Protein AF-A0A016SRU6-F1 (afdb_monomer_lite)

Foldseek 3Di:
DVVVVVVVVVVVVVVVVVVLVVLLVVLVVLQVQLVVQLVVLVVVVVVCVQWQAPAPSVLSNVLSVLSNVLSVLSNCCSVVVDVVSVVVSVVSVVCNVPPVVVVCVVRVVVVVVCVVQVWGWDWPPVDPDPDDDPDGDGDTDGDPPCPVVNGD

Secondary structure (DSSP, 8-state):
-HHHHHHHHHHHHHHHHHHHHHHHHHHHHHHHHHHHHHHHHHHHHHHHTTS-----HHHHHHHHHHHHHHHHHHHHHHHHT-HHHHHHHHHHHHHIIIIIHHHHHHHHHHHHHHHHTT-EEEE--TT-SSS--TT--EEEE-STT--GGG--

Sequence (152 aa):
MQLNYLKGARLSETSTVKMLSVLKALAQCHVVLGLIMLILSTLADYVSSRINTIRMYGLEECCSFYFIVTGLVGLCGAASYRRGLVITFLVMSIHAIIIFVPAIIIVSSFDIHFYQHECWGECDWHLLATSLPRNSRCQIMCGDHVDDNMRV

InterPro domains:
  IPR007237 CD20-like, transmembrane domain [PF04103] (26-151)

Radius of gyration: 23.25 Å; chains: 1; bounding box: 46×24×76 Å

Structure (mmCIF, N/CA/C/O backbone):
data_AF-A0A016SRU6-F1
#
_entry.id   AF-A0A016SRU6-F1
#
loop_
_atom_site.group_PDB
_atom_site.id
_atom_site.type_symbol
_atom_site.label_atom_id
_atom_site.label_alt_id
_atom_site.label_comp_id
_atom_site.label_asym_id
_atom_site.label_entity_id
_atom_site.label_seq_id
_atom_site.pdbx_PDB_ins_code
_atom_site.Cartn_x
_atom_site.Cartn_y
_atom_site.Cartn_z
_atom_site.occupancy
_atom_site.B_iso_or_equiv
_atom_site.auth_seq_id
_atom_site.auth_comp_id
_atom_site.auth_asym_id
_atom_site.auth_atom_id
_atom_site.pdbx_PDB_model_num
ATOM 1 N N . MET A 1 1 ? -18.944 -4.037 47.347 1.00 56.25 1 MET A N 1
ATOM 2 C CA . MET A 1 1 ? -19.168 -4.552 45.972 1.00 56.25 1 MET A CA 1
ATOM 3 C C . MET A 1 1 ? -19.063 -3.464 44.893 1.00 56.25 1 MET A C 1
ATOM 5 O O . MET A 1 1 ? -18.389 -3.699 43.901 1.00 56.25 1 MET A O 1
ATOM 9 N N . GLN A 1 2 ? -19.621 -2.259 45.085 1.00 58.53 2 GLN A N 1
ATOM 10 C CA . GLN A 1 2 ? -19.596 -1.186 44.067 1.00 58.53 2 GLN A CA 1
ATOM 11 C C . GLN A 1 2 ? -18.210 -0.579 43.749 1.00 58.53 2 GLN A C 1
ATOM 13 O O . GLN A 1 2 ? -17.966 -0.175 42.615 1.00 58.53 2 GLN A O 1
ATOM 18 N N . LEU A 1 3 ? -17.268 -0.566 44.702 1.00 60.31 3 LEU A N 1
ATOM 19 C CA . LEU A 1 3 ? -15.927 0.006 44.491 1.00 60.31 3 LEU A CA 1
ATOM 20 C C . LEU A 1 3 ? -15.082 -0.790 43.473 1.00 60.31 3 LEU A C 1
ATOM 22 O O . LEU A 1 3 ? -14.369 -0.207 42.660 1.00 60.31 3 LEU A O 1
ATOM 26 N N . ASN A 1 4 ? -15.209 -2.123 43.471 1.00 63.44 4 ASN A N 1
ATOM 27 C CA . ASN A 1 4 ? -14.528 -2.993 42.505 1.00 63.44 4 ASN A CA 1
ATOM 28 C C . ASN A 1 4 ? -15.110 -2.842 41.093 1.00 63.44 4 ASN A C 1
ATOM 30 O O . ASN A 1 4 ? -14.370 -2.925 40.117 1.00 63.44 4 ASN A O 1
ATOM 34 N N . TYR A 1 5 ? -16.410 -2.551 40.990 1.00 60.25 5 TYR A N 1
ATOM 35 C CA . TYR A 1 5 ? -17.078 -2.281 39.718 1.00 60.25 5 TYR A CA 1
ATOM 36 C C . TYR A 1 5 ? -16.604 -0.956 39.102 1.00 60.25 5 TYR A C 1
ATOM 38 O O . TYR A 1 5 ? -16.243 -0.908 37.930 1.00 60.25 5 TYR A O 1
ATOM 46 N N . LEU A 1 6 ? -16.492 0.103 39.913 1.00 62.50 6 LEU A N 1
ATOM 47 C CA . LEU A 1 6 ? -15.951 1.401 39.485 1.00 62.50 6 LEU A CA 1
ATOM 48 C C . LEU A 1 6 ? -14.468 1.322 39.095 1.00 62.50 6 LEU A C 1
ATOM 50 O O . LEU A 1 6 ? -14.048 1.937 38.114 1.00 62.50 6 LEU A O 1
ATOM 54 N N . LYS A 1 7 ? -13.673 0.535 39.831 1.00 61.75 7 LYS A N 1
ATOM 55 C CA . LYS A 1 7 ? -12.264 0.282 39.503 1.00 61.75 7 LYS A CA 1
ATOM 56 C C . LYS A 1 7 ? -12.126 -0.490 38.185 1.00 61.75 7 LYS A C 1
ATOM 58 O O . LYS A 1 7 ? -11.307 -0.108 37.353 1.00 61.75 7 LYS A O 1
ATOM 63 N N . GLY A 1 8 ? -12.957 -1.514 37.968 1.00 61.56 8 GLY A N 1
ATOM 64 C CA . GLY A 1 8 ? -13.019 -2.273 36.714 1.00 61.56 8 GLY A CA 1
ATOM 65 C C . GLY A 1 8 ? -13.454 -1.424 35.516 1.00 61.56 8 GLY A C 1
ATOM 66 O O . GLY A 1 8 ? -12.821 -1.482 34.465 1.00 61.56 8 GLY A O 1
ATOM 67 N N . ALA A 1 9 ? -14.462 -0.565 35.693 1.00 61.91 9 ALA A N 1
ATOM 68 C CA . ALA A 1 9 ? -14.927 0.355 34.656 1.00 61.91 9 ALA A CA 1
ATOM 69 C C . ALA A 1 9 ? -13.836 1.357 34.240 1.00 61.91 9 ALA A C 1
ATOM 71 O O . ALA A 1 9 ? -13.552 1.482 33.051 1.00 61.91 9 ALA A O 1
ATOM 72 N N . ARG A 1 10 ? -13.135 1.984 35.200 1.00 60.34 10 ARG A N 1
ATOM 73 C CA . ARG A 1 10 ? -12.019 2.904 34.895 1.00 60.34 10 ARG A CA 1
ATOM 74 C C . ARG A 1 10 ? -10.835 2.214 34.210 1.00 60.34 10 ARG A C 1
ATOM 76 O O . ARG A 1 10 ? -10.214 2.801 33.325 1.00 60.34 10 ARG A O 1
ATOM 83 N N . LEU A 1 11 ? -10.507 0.979 34.596 1.00 62.69 11 LEU A N 1
ATOM 84 C CA . LEU A 1 11 ? -9.451 0.181 33.950 1.00 62.69 11 LEU A CA 1
ATOM 85 C C . LEU A 1 11 ? -9.815 -0.192 32.505 1.00 62.69 11 LEU A C 1
ATOM 87 O O . LEU A 1 11 ? -8.963 -0.112 31.615 1.00 62.69 11 LEU A O 1
ATOM 91 N N . SER A 1 12 ? -11.080 -0.540 32.263 1.00 66.88 12 SER A N 1
ATOM 92 C CA . SER A 1 12 ? -11.619 -0.805 30.925 1.00 66.88 12 SER A CA 1
ATOM 93 C C . SER A 1 12 ? -11.600 0.452 30.052 1.00 66.88 12 SER A C 1
ATOM 95 O O . SER A 1 12 ? -11.180 0.407 28.897 1.00 66.88 12 SER A O 1
ATOM 97 N N . GLU A 1 13 ? -11.999 1.593 30.608 1.00 67.06 13 GLU A N 1
ATOM 98 C CA . GLU A 1 13 ? -12.027 2.882 29.913 1.00 67.06 13 GLU A CA 1
ATOM 99 C C . GLU A 1 13 ? -10.612 3.342 29.528 1.00 67.06 13 GLU A C 1
ATOM 101 O O . GLU A 1 13 ? -10.348 3.649 28.366 1.00 67.06 13 GLU A O 1
ATOM 106 N N . THR A 1 14 ? -9.659 3.251 30.461 1.00 71.69 14 THR A N 1
ATOM 107 C CA . THR A 1 14 ? -8.246 3.589 30.212 1.00 71.69 14 THR A CA 1
ATOM 108 C C . THR A 1 14 ? -7.629 2.697 29.129 1.00 71.69 14 THR A C 1
ATOM 110 O O . THR A 1 14 ? -6.887 3.174 28.269 1.00 71.69 14 THR A O 1
ATOM 113 N N . SER A 1 15 ? -7.949 1.400 29.138 1.00 74.44 15 SER A N 1
ATOM 114 C CA . SER A 1 15 ? -7.487 0.448 28.118 1.00 74.44 15 SER A CA 1
ATOM 115 C C . SER A 1 15 ? -8.090 0.741 26.742 1.00 74.44 15 SER A C 1
ATOM 117 O O . SER A 1 15 ? -7.389 0.681 25.735 1.00 74.44 15 SER A O 1
ATOM 119 N N . THR A 1 16 ? -9.363 1.137 26.697 1.00 75.38 16 THR A N 1
ATOM 120 C CA . THR A 1 16 ? -10.067 1.473 25.449 1.00 75.38 16 THR A CA 1
ATOM 121 C C . THR A 1 16 ? -9.487 2.729 24.799 1.00 75.38 16 THR A C 1
ATOM 123 O O . THR A 1 16 ? -9.242 2.743 23.594 1.00 75.38 16 THR A O 1
ATOM 126 N N . VAL A 1 17 ? -9.190 3.763 25.593 1.00 77.06 17 VAL A N 1
ATOM 127 C CA . VAL A 1 17 ? -8.564 5.005 25.105 1.00 77.06 17 VAL A CA 1
ATOM 128 C C . VAL A 1 17 ? -7.161 4.740 24.554 1.00 77.06 17 VAL A C 1
ATOM 130 O O . VAL A 1 17 ? -6.820 5.217 23.470 1.00 77.06 17 VAL A O 1
ATOM 133 N N . LYS A 1 18 ? -6.355 3.93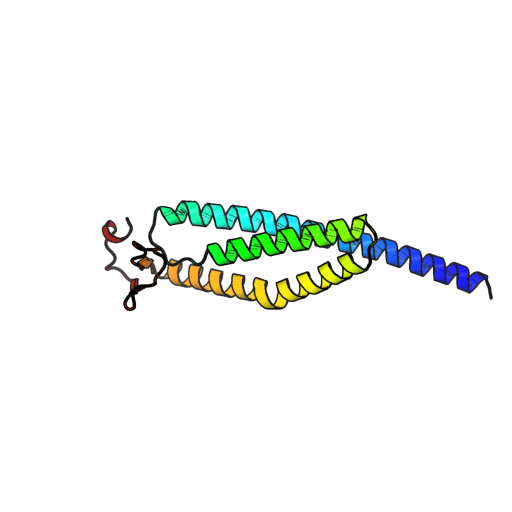0 25.254 1.00 81.38 18 LYS A N 1
ATOM 134 C CA . LYS A 1 18 ? -5.024 3.527 24.770 1.00 81.38 18 LYS A CA 1
ATOM 135 C C . LYS A 1 18 ? -5.110 2.746 23.460 1.00 81.38 18 LYS A C 1
ATOM 137 O O . LYS A 1 18 ? -4.379 3.056 22.525 1.00 81.38 18 LYS A O 1
ATOM 142 N N . MET A 1 19 ? -6.024 1.782 23.370 1.00 80.75 19 MET A N 1
ATOM 143 C CA . MET A 1 19 ? -6.216 0.972 22.165 1.00 80.75 19 MET A CA 1
ATOM 144 C C . MET A 1 19 ? -6.645 1.820 20.962 1.00 80.75 19 MET A C 1
ATOM 146 O O . MET A 1 19 ? -6.135 1.626 19.863 1.00 80.75 19 MET A O 1
ATOM 150 N N . LEU A 1 20 ? -7.521 2.807 21.167 1.00 82.56 20 LEU A N 1
ATOM 151 C CA . LEU A 1 20 ? -7.942 3.729 20.111 1.00 82.56 20 LEU A CA 1
ATOM 1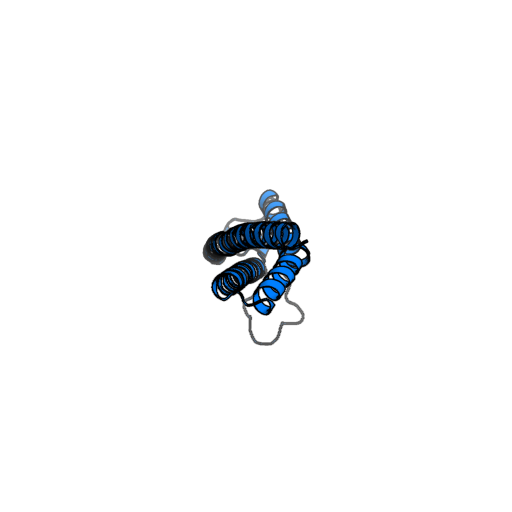52 C C . LEU A 1 20 ? -6.790 4.613 19.612 1.00 82.56 20 LEU A C 1
ATOM 154 O O . LEU A 1 20 ? -6.668 4.843 18.411 1.00 82.56 20 LEU A O 1
ATOM 158 N N . SER A 1 21 ? -5.935 5.082 20.525 1.00 86.44 21 SER A N 1
ATOM 159 C CA . SER A 1 21 ? -4.733 5.849 20.177 1.00 86.44 21 SER A CA 1
ATOM 160 C C . SER A 1 21 ? -3.781 5.030 19.300 1.00 86.44 21 SER A C 1
ATOM 162 O O . SER A 1 21 ? -3.342 5.499 18.250 1.00 86.44 21 SER A O 1
ATOM 164 N N . VAL A 1 22 ? -3.542 3.767 19.672 1.00 88.31 22 VAL A N 1
ATOM 165 C CA . VAL A 1 22 ? -2.726 2.834 18.879 1.00 88.31 22 VAL A CA 1
ATOM 166 C C . VAL A 1 22 ? -3.353 2.584 17.506 1.00 88.31 22 VAL A C 1
ATOM 168 O O . VAL A 1 22 ? -2.654 2.649 16.499 1.00 88.31 22 VAL A O 1
ATOM 171 N N . LEU A 1 23 ? -4.668 2.358 17.440 1.00 88.12 23 LEU A N 1
ATOM 172 C CA . LEU A 1 23 ? -5.373 2.134 16.175 1.00 88.12 23 LEU A CA 1
ATOM 173 C C . LEU A 1 23 ? -5.250 3.339 15.236 1.00 88.12 23 LEU A C 1
ATOM 175 O O . LEU A 1 23 ? -4.986 3.176 14.047 1.00 88.12 23 LEU A O 1
ATOM 179 N N . LYS A 1 24 ? -5.388 4.554 15.779 1.00 90.94 24 LYS A N 1
ATOM 180 C CA . LYS A 1 24 ? -5.210 5.795 15.023 1.00 90.94 24 LYS A CA 1
ATOM 181 C C . LYS A 1 24 ? -3.783 5.921 14.489 1.00 90.94 24 LYS A C 1
ATOM 183 O O . LYS A 1 24 ? -3.622 6.235 13.315 1.00 90.94 24 LYS A O 1
ATOM 188 N N . ALA A 1 25 ? -2.772 5.643 15.312 1.00 93.25 25 ALA A N 1
ATOM 189 C CA . ALA A 1 25 ? -1.375 5.679 14.884 1.00 93.25 25 ALA A CA 1
ATOM 190 C C . ALA A 1 25 ? -1.097 4.660 13.765 1.00 93.25 25 ALA A C 1
ATOM 192 O O . ALA A 1 25 ? -0.525 5.011 12.737 1.00 93.25 25 ALA A O 1
ATOM 193 N N . LEU A 1 26 ? -1.579 3.422 13.907 1.00 92.50 26 LEU A N 1
ATOM 194 C CA . LEU A 1 26 ? -1.444 2.385 12.877 1.00 92.50 26 LEU A CA 1
ATOM 195 C C . LEU A 1 26 ? -2.140 2.770 11.567 1.00 92.50 26 LEU A C 1
ATOM 197 O O . LEU A 1 26 ? -1.592 2.542 10.488 1.00 92.50 26 LEU A O 1
ATOM 201 N N . ALA A 1 27 ? -3.328 3.367 11.652 1.00 94.81 27 ALA A N 1
ATOM 202 C CA . ALA A 1 27 ? -4.062 3.853 10.491 1.00 94.81 27 ALA A CA 1
ATOM 203 C C . ALA A 1 27 ? -3.317 5.000 9.786 1.00 94.81 27 ALA A C 1
ATOM 205 O O . ALA A 1 27 ? -3.210 4.996 8.562 1.00 94.81 27 ALA A O 1
ATOM 206 N N . GLN A 1 28 ? -2.727 5.935 10.542 1.00 95.38 28 GLN A N 1
ATOM 207 C CA . GLN A 1 28 ? -1.865 6.986 9.985 1.00 95.38 28 GLN A CA 1
ATOM 208 C C . GLN A 1 28 ? -0.647 6.401 9.271 1.00 95.38 28 GLN A C 1
ATOM 210 O O . GLN A 1 28 ? -0.346 6.822 8.156 1.00 95.38 28 GLN A O 1
ATOM 215 N N . CYS A 1 29 ? 0.011 5.401 9.862 1.00 95.44 29 CYS A N 1
ATOM 216 C CA . CYS A 1 29 ? 1.129 4.715 9.217 1.00 95.44 29 CYS A CA 1
ATOM 217 C C . CYS A 1 29 ? 0.718 4.086 7.881 1.00 95.44 29 CYS A C 1
ATOM 219 O O . CYS A 1 29 ? 1.454 4.227 6.912 1.00 95.44 29 CYS A O 1
ATOM 221 N N . HIS A 1 30 ? -0.459 3.453 7.794 1.00 95.31 30 HIS A N 1
ATOM 222 C CA . HIS A 1 30 ? -0.953 2.889 6.530 1.00 95.31 30 HIS A CA 1
ATOM 223 C C . HIS A 1 30 ? -1.142 3.961 5.451 1.00 95.31 30 HIS A C 1
ATOM 225 O O . HIS A 1 30 ? -0.730 3.744 4.315 1.00 95.31 30 HIS A O 1
ATOM 231 N N . VAL A 1 31 ? -1.707 5.125 5.798 1.00 96.94 31 VAL A N 1
ATOM 232 C CA . VAL A 1 31 ? -1.857 6.236 4.842 1.00 96.94 31 VAL A CA 1
ATOM 233 C C . VAL A 1 31 ? -0.494 6.741 4.375 1.00 96.94 31 VAL A C 1
ATOM 235 O O . VAL A 1 31 ? -0.276 6.876 3.177 1.00 96.94 31 VAL A O 1
ATOM 238 N N . VAL A 1 32 ? 0.430 7.002 5.304 1.00 97.06 32 VAL A N 1
ATOM 239 C CA . VAL A 1 32 ? 1.760 7.536 4.973 1.00 97.06 32 VAL A CA 1
ATOM 240 C C . VAL A 1 32 ? 2.550 6.549 4.114 1.00 97.06 32 VAL A C 1
ATOM 242 O O . VAL A 1 32 ? 3.087 6.943 3.083 1.00 97.06 32 VAL A O 1
ATOM 245 N N . LEU A 1 33 ? 2.579 5.268 4.491 1.00 94.50 33 LEU A N 1
ATOM 246 C CA . LEU A 1 33 ? 3.236 4.221 3.706 1.00 94.50 33 LEU A CA 1
ATOM 247 C C . LEU A 1 33 ? 2.599 4.081 2.323 1.00 94.50 33 LEU A C 1
ATOM 249 O O . LEU A 1 33 ? 3.315 4.033 1.330 1.00 94.50 33 LEU A O 1
ATOM 253 N N . GLY A 1 34 ? 1.266 4.070 2.248 1.00 94.88 34 GLY A N 1
ATOM 254 C CA . GLY A 1 34 ? 0.539 4.016 0.984 1.00 94.88 34 GLY A CA 1
ATOM 255 C C . GLY A 1 34 ? 0.873 5.186 0.057 1.00 94.88 34 GLY A C 1
ATOM 256 O O . GLY A 1 34 ? 1.130 4.971 -1.121 1.00 94.88 34 GLY A O 1
ATOM 257 N N . LEU A 1 35 ? 0.955 6.412 0.582 1.00 96.12 35 LEU A N 1
ATOM 258 C CA . LEU A 1 35 ? 1.338 7.595 -0.199 1.00 96.12 35 LEU A CA 1
ATOM 259 C C . LEU A 1 35 ? 2.781 7.521 -0.703 1.00 96.12 35 LEU A C 1
ATOM 261 O O . LEU A 1 35 ? 3.030 7.830 -1.865 1.00 96.12 35 LEU A O 1
ATOM 265 N N . ILE A 1 36 ? 3.722 7.100 0.147 1.00 95.25 36 ILE A N 1
ATOM 266 C CA . ILE A 1 36 ? 5.124 6.921 -0.254 1.00 95.25 36 ILE A CA 1
ATOM 267 C C . ILE A 1 36 ? 5.215 5.884 -1.376 1.00 95.25 36 ILE A C 1
ATOM 269 O O . ILE A 1 36 ? 5.840 6.154 -2.397 1.00 95.25 36 ILE A O 1
ATOM 273 N N . MET A 1 37 ? 4.557 4.731 -1.218 1.00 91.56 37 MET A N 1
ATOM 274 C CA . MET A 1 37 ? 4.547 3.679 -2.238 1.00 91.56 37 MET A CA 1
ATOM 275 C C . MET A 1 37 ? 3.931 4.166 -3.552 1.00 91.56 37 MET A C 1
ATOM 277 O O . MET A 1 37 ? 4.497 3.905 -4.605 1.00 91.56 37 MET A O 1
ATOM 281 N N . LEU A 1 38 ? 2.829 4.918 -3.503 1.00 92.31 38 LEU A N 1
ATOM 282 C CA . LEU A 1 38 ? 2.178 5.445 -4.703 1.00 92.31 38 LEU A CA 1
ATOM 283 C C . LEU A 1 38 ? 3.084 6.428 -5.454 1.00 92.31 38 LEU A C 1
ATOM 285 O O . LEU A 1 38 ? 3.220 6.339 -6.670 1.00 92.31 38 LEU A O 1
ATOM 289 N N . ILE A 1 39 ? 3.733 7.351 -4.738 1.00 92.62 39 ILE A N 1
ATOM 290 C CA . ILE A 1 39 ? 4.668 8.313 -5.340 1.00 92.62 39 ILE A CA 1
ATOM 291 C C . ILE A 1 39 ? 5.860 7.586 -5.967 1.00 92.62 39 ILE A C 1
ATOM 293 O O . ILE A 1 39 ? 6.263 7.919 -7.077 1.00 92.62 39 ILE A O 1
ATOM 297 N N . LEU A 1 40 ? 6.428 6.596 -5.276 1.00 89.50 40 LEU A N 1
ATOM 298 C CA . LEU A 1 40 ? 7.564 5.841 -5.801 1.00 89.50 40 LEU A CA 1
ATOM 299 C C . LEU A 1 40 ? 7.173 5.003 -7.021 1.00 89.50 40 LEU A C 1
ATOM 301 O O . LEU A 1 40 ? 7.909 5.001 -8.001 1.00 89.50 40 LEU A O 1
ATOM 305 N N . SER A 1 41 ? 6.015 4.344 -6.978 1.00 86.06 41 SER A N 1
ATOM 306 C CA . SER A 1 41 ? 5.519 3.502 -8.069 1.00 86.06 41 SER A CA 1
ATOM 307 C C . SER A 1 41 ? 5.181 4.328 -9.314 1.00 86.06 41 SER A C 1
ATOM 309 O O . SER A 1 41 ? 5.683 4.028 -10.391 1.00 86.06 41 SER A O 1
ATOM 311 N N . THR A 1 42 ? 4.466 5.447 -9.158 1.00 85.38 42 THR A N 1
ATOM 312 C CA . THR A 1 42 ? 4.162 6.371 -10.271 1.00 85.38 42 THR A CA 1
ATOM 313 C C . THR A 1 42 ? 5.419 7.016 -10.856 1.00 85.38 42 THR A C 1
ATOM 315 O O . THR A 1 42 ? 5.528 7.193 -12.069 1.00 85.38 42 THR A O 1
ATOM 318 N N . LEU A 1 43 ? 6.404 7.362 -10.017 1.00 85.12 43 LEU A N 1
ATOM 319 C CA . LEU A 1 43 ? 7.689 7.869 -10.496 1.00 85.12 43 LEU A CA 1
ATOM 320 C C . LEU A 1 43 ? 8.461 6.791 -11.264 1.00 85.12 43 LEU A C 1
ATOM 322 O O . LEU A 1 43 ? 9.086 7.097 -12.278 1.00 85.12 43 LEU A O 1
ATOM 326 N N . ALA A 1 44 ? 8.415 5.545 -10.797 1.00 78.62 44 ALA A N 1
ATOM 327 C CA . ALA A 1 44 ? 9.042 4.419 -11.471 1.00 78.62 44 ALA A CA 1
ATOM 328 C C . ALA A 1 44 ? 8.365 4.119 -12.817 1.00 78.62 44 ALA A C 1
ATOM 330 O O . ALA A 1 44 ? 9.074 3.933 -13.803 1.00 78.62 44 ALA A O 1
ATOM 331 N N . ASP A 1 45 ? 7.033 4.182 -12.887 1.00 77.06 45 ASP A N 1
ATOM 332 C CA . ASP A 1 45 ? 6.273 4.047 -14.134 1.00 77.06 45 ASP A CA 1
ATOM 333 C C . ASP A 1 45 ? 6.617 5.170 -15.124 1.00 77.06 45 ASP A C 1
ATOM 335 O O . ASP A 1 45 ? 6.956 4.912 -16.276 1.00 77.06 45 ASP A O 1
ATOM 339 N N . TYR A 1 46 ? 6.685 6.422 -14.658 1.00 78.06 46 TYR A N 1
ATOM 340 C CA . TYR A 1 46 ? 7.089 7.563 -15.488 1.00 78.06 46 TYR A CA 1
ATOM 341 C C . TYR A 1 46 ? 8.531 7.464 -16.017 1.00 78.06 46 TYR A C 1
ATOM 343 O O . TYR A 1 46 ? 8.825 7.881 -17.139 1.00 78.06 46 TYR A O 1
ATOM 351 N N . VAL A 1 47 ? 9.466 6.948 -15.215 1.00 74.69 47 VAL A N 1
ATOM 352 C CA . VAL A 1 47 ? 10.848 6.722 -15.669 1.00 74.69 47 VAL A CA 1
ATOM 353 C C . VAL A 1 47 ? 10.902 5.540 -16.637 1.00 74.69 47 VAL A C 1
ATOM 355 O O . VAL A 1 47 ? 11.601 5.610 -17.647 1.00 74.69 47 VAL A O 1
ATOM 358 N N . SER A 1 48 ? 10.143 4.480 -16.366 1.00 65.19 48 SER A N 1
ATOM 359 C CA . SER A 1 48 ? 10.104 3.283 -17.201 1.00 65.19 48 SER A CA 1
ATOM 360 C C . SER A 1 48 ? 9.335 3.469 -18.499 1.00 65.19 48 SER A C 1
ATOM 362 O O . SER A 1 48 ? 9.639 2.780 -19.459 1.00 65.19 48 SER A O 1
ATOM 364 N N . SER A 1 49 ? 8.406 4.415 -18.614 1.00 61.81 49 SER A N 1
ATOM 365 C CA . SER A 1 49 ? 7.768 4.713 -19.903 1.00 61.81 49 SER A CA 1
ATOM 366 C C . SER A 1 49 ? 8.767 5.230 -20.951 1.00 61.81 49 SER A C 1
ATOM 368 O O . SER A 1 49 ? 8.400 5.431 -22.104 1.00 61.81 49 SER A O 1
ATOM 370 N N . ARG A 1 50 ? 10.019 5.497 -20.552 1.00 56.91 50 ARG A N 1
ATOM 371 C CA . ARG A 1 50 ? 11.132 5.818 -21.452 1.00 56.91 50 ARG A CA 1
ATOM 372 C C . ARG A 1 50 ? 12.026 4.626 -21.804 1.00 56.91 50 ARG A C 1
ATOM 374 O O . ARG A 1 50 ? 12.914 4.812 -22.623 1.00 56.91 50 ARG A O 1
ATOM 381 N N . ILE A 1 51 ? 11.860 3.470 -21.155 1.00 56.66 51 ILE A N 1
ATOM 382 C CA . ILE A 1 51 ? 12.711 2.282 -21.318 1.00 56.66 51 ILE A CA 1
ATOM 383 C C . ILE A 1 51 ? 11.824 1.030 -21.250 1.00 56.66 51 ILE A C 1
ATOM 385 O O . ILE A 1 51 ? 11.250 0.732 -20.200 1.00 56.66 51 ILE A O 1
ATOM 389 N N . ASN A 1 52 ? 11.735 0.267 -22.341 1.00 49.53 52 ASN A N 1
ATOM 390 C CA . ASN A 1 52 ? 10.907 -0.943 -22.422 1.00 49.53 52 ASN A CA 1
ATOM 391 C C . ASN A 1 52 ? 11.410 -2.036 -21.458 1.00 49.53 52 ASN A C 1
ATOM 393 O O . ASN A 1 52 ? 12.272 -2.848 -21.789 1.00 49.53 52 ASN A O 1
ATOM 397 N N . THR A 1 53 ? 10.879 -2.054 -20.234 1.00 53.19 53 THR A N 1
ATOM 398 C CA . THR A 1 53 ? 11.154 -3.090 -19.232 1.00 53.19 53 THR A CA 1
ATOM 399 C C . THR A 1 53 ? 9.852 -3.744 -18.777 1.00 53.19 53 THR A C 1
ATOM 401 O O . THR A 1 53 ? 8.843 -3.071 -18.565 1.00 53.19 53 THR A O 1
ATOM 404 N N . ILE A 1 54 ? 9.849 -5.076 -18.626 1.00 52.69 54 ILE A N 1
ATOM 405 C CA . ILE A 1 54 ? 8.727 -5.802 -18.013 1.00 52.69 54 ILE A CA 1
ATOM 406 C C . ILE A 1 54 ? 8.734 -5.468 -16.527 1.00 52.69 54 ILE A C 1
ATOM 408 O O . ILE A 1 54 ? 9.472 -6.067 -15.747 1.00 52.69 54 ILE A O 1
ATOM 412 N N . ARG A 1 55 ? 7.909 -4.502 -16.132 1.00 61.94 55 ARG A N 1
ATOM 413 C CA . ARG A 1 55 ? 7.737 -4.126 -14.733 1.00 61.94 55 ARG A CA 1
ATOM 414 C C . ARG A 1 55 ? 6.258 -4.023 -14.398 1.00 61.94 55 ARG A C 1
ATOM 416 O O . ARG A 1 55 ? 5.482 -3.361 -15.077 1.00 61.94 55 ARG A O 1
ATOM 423 N N . MET A 1 56 ? 5.852 -4.732 -13.349 1.00 67.19 56 MET A N 1
ATOM 424 C CA . MET A 1 56 ? 4.455 -4.825 -12.908 1.00 67.19 56 MET A CA 1
ATOM 425 C C . MET A 1 56 ? 4.076 -3.645 -11.995 1.00 67.19 56 MET A C 1
ATOM 427 O O . MET A 1 56 ? 3.495 -3.849 -10.929 1.00 67.19 56 MET A O 1
ATOM 431 N N . TYR A 1 57 ? 4.396 -2.410 -12.394 1.00 70.12 57 TYR A N 1
ATOM 432 C CA . TYR A 1 57 ? 4.135 -1.215 -11.577 1.00 70.12 57 TYR A CA 1
ATOM 433 C C . TYR A 1 57 ? 2.660 -1.025 -11.260 1.00 70.12 57 TYR A C 1
ATOM 435 O O . TYR A 1 57 ? 2.317 -0.703 -10.129 1.00 70.12 57 TYR A O 1
ATOM 443 N N . GLY A 1 58 ? 1.771 -1.344 -12.206 1.00 72.50 58 GLY A N 1
ATOM 444 C CA . GLY A 1 58 ? 0.330 -1.265 -11.971 1.00 72.50 58 GLY A CA 1
ATOM 445 C C . GLY A 1 58 ? -0.140 -2.106 -10.775 1.00 72.50 58 GLY A C 1
ATOM 446 O O . GLY A 1 58 ? -1.098 -1.729 -10.100 1.00 72.50 58 GLY A O 1
ATOM 447 N N . LEU A 1 59 ? 0.543 -3.214 -10.448 1.00 81.94 59 LEU A N 1
ATOM 448 C CA . LEU A 1 59 ? 0.235 -3.970 -9.233 1.00 81.94 59 LEU A CA 1
ATOM 449 C C . LEU A 1 59 ? 0.667 -3.203 -7.978 1.00 81.94 59 LEU A C 1
ATOM 451 O O . LEU A 1 59 ? -0.104 -3.136 -7.025 1.00 81.94 59 LEU A O 1
ATOM 455 N N . GLU A 1 60 ? 1.859 -2.605 -7.974 1.00 84.94 60 GLU A N 1
ATOM 456 C CA . GLU A 1 60 ? 2.349 -1.785 -6.858 1.00 84.94 60 GLU A CA 1
ATOM 457 C C . GLU A 1 60 ? 1.487 -0.532 -6.641 1.00 84.94 60 GLU A C 1
ATOM 459 O O . GLU A 1 60 ? 1.153 -0.209 -5.497 1.00 84.94 60 GLU A O 1
ATOM 464 N N . GLU A 1 61 ? 1.020 0.112 -7.712 1.00 87.06 61 GLU A N 1
ATOM 465 C CA . GLU A 1 61 ? 0.045 1.203 -7.641 1.00 87.06 61 GLU A CA 1
ATOM 466 C C . GLU A 1 61 ? -1.266 0.737 -6.991 1.00 87.06 61 GLU A C 1
ATOM 468 O O . GLU A 1 61 ? -1.737 1.359 -6.034 1.00 87.06 61 GLU A O 1
ATOM 473 N N . CYS A 1 62 ? -1.819 -0.406 -7.416 1.00 88.69 62 CYS A N 1
ATOM 474 C CA . CYS A 1 62 ? -3.018 -0.983 -6.797 1.00 88.69 62 CYS A CA 1
ATOM 475 C C . CYS A 1 62 ? -2.807 -1.293 -5.306 1.00 88.69 62 CYS A C 1
ATOM 477 O O . CYS A 1 62 ? -3.668 -0.983 -4.475 1.00 88.69 62 CYS A O 1
ATOM 479 N N . CYS A 1 63 ? -1.658 -1.878 -4.950 1.00 91.06 63 CYS A N 1
ATOM 480 C CA . CYS A 1 63 ? -1.284 -2.152 -3.563 1.00 91.06 63 CYS A CA 1
ATOM 481 C C . CYS A 1 63 ? -1.231 -0.855 -2.747 1.00 91.06 63 CYS A C 1
ATOM 483 O O . CYS A 1 63 ? -1.809 -0.770 -1.664 1.00 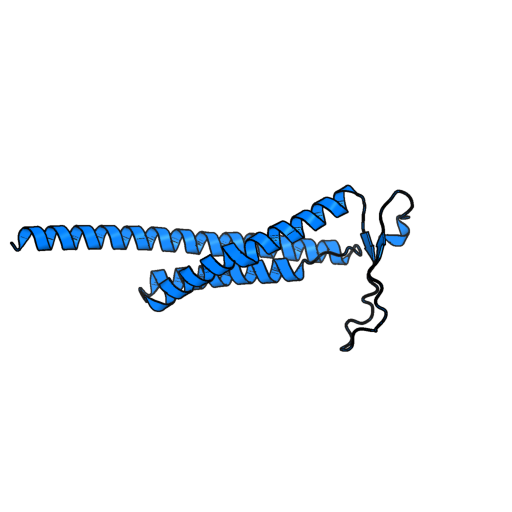91.06 63 CYS A O 1
ATOM 485 N N . SER A 1 64 ? -0.570 0.176 -3.270 1.00 93.06 64 SER A N 1
ATOM 486 C CA . SER A 1 64 ? -0.408 1.456 -2.582 1.00 93.06 64 SER A CA 1
ATOM 487 C C . SER A 1 64 ? -1.750 2.146 -2.328 1.00 93.06 64 SER A C 1
ATOM 489 O O . SER A 1 64 ? -2.022 2.571 -1.200 1.00 93.06 64 SER A O 1
ATOM 491 N N . PHE A 1 65 ? -2.650 2.140 -3.317 1.00 93.38 65 PHE A N 1
ATOM 492 C CA . PHE A 1 65 ? -4.012 2.642 -3.167 1.00 93.38 65 PHE A CA 1
ATOM 493 C C . PHE A 1 65 ? -4.783 1.873 -2.089 1.00 93.38 65 PHE A C 1
ATOM 495 O O . PHE A 1 65 ? -5.433 2.478 -1.232 1.00 93.38 65 PHE A O 1
ATOM 502 N N . TYR A 1 66 ? -4.659 0.544 -2.062 1.00 95.44 66 TYR A N 1
ATOM 503 C CA . TYR A 1 66 ? -5.282 -0.285 -1.032 1.00 95.44 66 TYR A CA 1
ATOM 504 C C . TYR A 1 66 ? -4.797 0.080 0.382 1.00 95.44 66 TYR A C 1
ATOM 506 O O . TYR A 1 66 ? -5.611 0.195 1.305 1.00 95.44 66 TYR A O 1
ATOM 514 N N . PHE A 1 67 ? -3.497 0.329 0.569 1.00 95.25 67 PHE A N 1
ATOM 515 C CA . PHE A 1 67 ? -2.940 0.784 1.851 1.00 95.25 67 PHE A CA 1
ATOM 516 C C . PHE A 1 67 ? -3.487 2.156 2.273 1.00 95.25 67 PHE A C 1
ATOM 518 O O . PHE A 1 67 ? -3.855 2.329 3.440 1.00 95.25 67 PHE A O 1
ATOM 525 N N . ILE A 1 68 ? -3.625 3.100 1.335 1.00 96.88 68 ILE A N 1
ATOM 526 C CA . ILE A 1 68 ? -4.232 4.416 1.599 1.00 96.88 68 ILE A CA 1
ATOM 527 C C . ILE A 1 68 ? -5.679 4.247 2.071 1.00 96.88 68 ILE A C 1
ATOM 529 O O . ILE A 1 68 ? -6.039 4.755 3.135 1.00 96.88 68 ILE A O 1
ATOM 533 N N . VAL A 1 69 ? -6.502 3.496 1.330 1.00 97.12 69 VAL A N 1
ATOM 534 C CA . VAL A 1 69 ? -7.913 3.264 1.688 1.00 97.12 69 VAL A CA 1
ATOM 535 C C . VAL A 1 69 ? -8.024 2.560 3.040 1.00 97.12 69 VAL A C 1
ATOM 537 O O . VAL A 1 69 ? -8.828 2.975 3.875 1.00 97.12 69 VAL A O 1
ATOM 540 N N . THR A 1 70 ? -7.180 1.557 3.303 1.00 96.25 70 THR A N 1
ATOM 541 C CA . THR A 1 70 ? -7.108 0.875 4.607 1.00 96.25 70 THR A CA 1
ATOM 542 C C . THR A 1 70 ? -6.879 1.884 5.733 1.00 96.25 70 THR A C 1
ATOM 544 O O . THR A 1 70 ? -7.627 1.916 6.711 1.00 96.25 70 THR A O 1
ATOM 547 N N . GLY A 1 71 ? -5.880 2.757 5.586 1.00 95.88 71 GLY A N 1
ATOM 548 C CA . GLY A 1 71 ? -5.567 3.783 6.577 1.00 95.88 71 GLY A CA 1
ATOM 549 C C . GLY A 1 71 ? -6.696 4.801 6.773 1.00 95.88 71 GLY A C 1
ATOM 550 O O . GLY A 1 71 ? -7.027 5.138 7.911 1.00 95.88 71 GLY A O 1
ATOM 551 N N . LEU A 1 72 ? -7.360 5.238 5.699 1.00 96.62 72 LEU A N 1
ATOM 552 C CA . LEU A 1 72 ? -8.518 6.139 5.785 1.00 96.62 72 LEU A CA 1
ATOM 553 C C . LEU A 1 72 ? -9.694 5.491 6.527 1.00 96.62 72 LEU A C 1
ATOM 555 O O . LEU A 1 72 ? -10.275 6.115 7.415 1.00 96.62 72 LEU A O 1
ATOM 559 N N . VAL A 1 73 ? -10.005 4.223 6.239 1.00 96.19 73 VAL A N 1
ATOM 560 C CA . VAL A 1 73 ? -11.040 3.459 6.958 1.00 96.19 73 VAL A CA 1
ATOM 561 C C . VAL A 1 73 ? -10.702 3.353 8.447 1.00 96.19 73 VAL A C 1
ATOM 563 O O . VAL A 1 73 ? -11.577 3.574 9.288 1.00 96.19 73 VAL A O 1
ATOM 566 N N . GLY A 1 74 ? -9.437 3.090 8.789 1.00 94.06 74 GLY A N 1
ATOM 567 C CA . GLY A 1 74 ? -8.962 3.055 10.175 1.00 94.06 74 GLY A CA 1
ATOM 568 C C . GLY A 1 74 ? -9.102 4.400 10.895 1.00 94.06 74 GLY A C 1
ATOM 569 O O . GLY A 1 74 ? -9.590 4.448 12.027 1.00 94.06 74 GLY A O 1
ATOM 570 N N . LEU A 1 75 ? -8.759 5.506 10.228 1.00 94.62 75 LEU A N 1
ATOM 571 C CA . LEU A 1 75 ? -8.924 6.866 10.754 1.00 94.62 75 LEU A CA 1
ATOM 572 C C . LEU A 1 75 ? -10.398 7.219 10.976 1.00 94.62 75 LEU A C 1
ATOM 574 O O . LEU A 1 75 ? -10.758 7.709 12.049 1.00 94.62 75 LEU A O 1
ATOM 578 N N . CYS A 1 76 ? -11.262 6.932 10.001 1.00 93.88 76 CYS A N 1
ATOM 579 C CA . CYS A 1 76 ? -12.705 7.136 10.117 1.00 93.88 76 CYS A CA 1
ATOM 580 C C . CYS A 1 76 ? -13.311 6.269 11.226 1.00 93.88 76 CYS A C 1
ATOM 582 O O . CYS A 1 76 ? -14.182 6.740 11.963 1.00 93.88 76 CYS A O 1
ATOM 584 N N . GLY A 1 77 ? -12.841 5.029 11.379 1.00 90.94 77 GLY A N 1
ATOM 585 C CA . GLY A 1 77 ? -13.249 4.128 12.454 1.00 90.94 77 GLY A CA 1
ATOM 586 C C . GLY A 1 77 ? -12.854 4.645 13.832 1.00 90.94 77 GLY A C 1
ATOM 587 O O . GLY A 1 77 ? -13.692 4.657 14.736 1.00 90.94 77 GLY A O 1
ATOM 588 N N . ALA A 1 78 ? -11.626 5.151 13.970 1.00 88.44 78 ALA A N 1
ATOM 589 C CA . ALA A 1 78 ? -11.143 5.751 15.208 1.00 88.44 78 ALA A CA 1
ATOM 590 C C . ALA A 1 78 ? -11.887 7.049 15.564 1.00 88.44 78 ALA A C 1
ATOM 592 O O . ALA A 1 78 ? -12.231 7.257 16.724 1.00 88.44 78 ALA A O 1
ATOM 593 N N . ALA A 1 79 ? -12.165 7.908 14.578 1.00 89.12 79 ALA A N 1
ATOM 594 C CA . ALA A 1 79 ? -12.851 9.185 14.789 1.00 89.12 79 ALA A CA 1
ATOM 595 C C . ALA A 1 79 ? -14.353 9.020 15.067 1.00 89.12 79 ALA A C 1
ATOM 597 O O . ALA A 1 79 ? -14.917 9.738 15.887 1.00 89.12 79 ALA A O 1
ATOM 598 N N . SER A 1 80 ? -15.006 8.068 14.396 1.00 87.44 80 SER A N 1
ATOM 599 C CA . SER A 1 80 ? -16.458 7.867 14.506 1.00 87.44 80 SER A CA 1
ATOM 600 C C . SER A 1 80 ? -16.856 6.912 15.634 1.00 87.44 80 SER A C 1
ATOM 602 O O . SER A 1 80 ? -18.050 6.710 15.848 1.00 87.44 80 SER A O 1
ATOM 604 N N . TYR A 1 81 ? -15.892 6.256 16.297 1.00 82.12 81 TYR A N 1
ATOM 605 C CA . TYR A 1 81 ? -16.113 5.200 17.301 1.00 82.12 81 TYR A CA 1
ATOM 606 C C . TYR A 1 81 ? -17.039 4.061 16.819 1.00 82.12 81 TYR A C 1
ATOM 608 O O . TYR A 1 81 ? -17.623 3.315 17.610 1.00 82.12 81 TYR A O 1
ATOM 616 N N . ARG A 1 82 ? -17.182 3.898 15.496 1.00 87.00 82 ARG A N 1
ATOM 617 C CA . ARG A 1 82 ? -18.049 2.887 14.885 1.00 87.00 82 ARG A CA 1
ATOM 618 C C . ARG A 1 82 ? -17.306 1.561 14.833 1.00 87.00 82 ARG A C 1
ATOM 620 O O . ARG A 1 82 ? -16.399 1.389 14.022 1.00 87.00 82 ARG A O 1
ATOM 627 N N . ARG A 1 83 ? -17.747 0.599 15.649 1.00 86.38 83 ARG A N 1
ATOM 628 C CA . ARG A 1 83 ? -17.155 -0.751 15.728 1.00 86.38 83 ARG A CA 1
ATOM 629 C C . ARG A 1 83 ? -17.033 -1.431 14.361 1.00 86.38 83 ARG A C 1
ATOM 631 O O . ARG A 1 83 ? -16.025 -2.075 14.109 1.00 86.38 83 ARG A O 1
ATOM 638 N N . GLY A 1 84 ? -18.009 -1.231 13.470 1.00 90.19 84 GLY A N 1
ATOM 639 C CA . GLY A 1 84 ? -17.976 -1.780 12.111 1.00 90.19 84 GLY A CA 1
ATOM 640 C C . GLY A 1 84 ? -16.740 -1.347 11.316 1.00 90.19 84 GLY A C 1
ATOM 641 O O . GLY A 1 84 ? -16.041 -2.200 10.790 1.00 90.19 84 GLY A O 1
ATOM 642 N N . LEU A 1 85 ? -16.405 -0.051 11.315 1.00 91.38 85 LEU A N 1
ATOM 643 C CA . LEU A 1 85 ? -15.230 0.467 10.600 1.00 91.38 85 LEU A CA 1
ATOM 644 C C . LEU A 1 85 ? -13.912 -0.023 11.211 1.00 91.38 85 LEU A C 1
ATOM 646 O O . LEU A 1 85 ? -12.960 -0.287 10.484 1.00 91.38 85 LEU A O 1
ATOM 650 N N . VAL A 1 86 ? -13.862 -0.186 12.536 1.00 90.06 86 VAL A N 1
ATOM 651 C CA . VAL A 1 86 ? -12.690 -0.750 13.226 1.00 90.06 86 VAL A CA 1
ATOM 652 C C . VAL A 1 86 ? -12.473 -2.214 12.828 1.00 90.06 86 VAL A C 1
ATOM 654 O O . VAL A 1 86 ? -11.341 -2.624 12.583 1.00 90.06 86 VAL A O 1
ATOM 657 N N . ILE A 1 87 ? -13.552 -2.995 12.712 1.00 91.88 87 ILE A N 1
ATOM 658 C CA . ILE A 1 87 ? -13.490 -4.383 12.235 1.00 91.88 87 ILE A CA 1
ATOM 659 C C . ILE A 1 87 ? -13.067 -4.420 10.763 1.00 91.88 87 ILE A C 1
ATOM 661 O O . ILE A 1 87 ? -12.190 -5.203 10.410 1.00 91.88 87 ILE A O 1
ATOM 665 N N . THR A 1 88 ? -13.629 -3.556 9.912 1.00 94.31 88 THR A N 1
ATOM 666 C CA . THR A 1 88 ? -13.219 -3.447 8.504 1.00 94.31 88 THR A CA 1
ATOM 667 C C . THR A 1 88 ? -11.733 -3.124 8.384 1.00 94.31 88 THR A C 1
ATOM 669 O O . THR A 1 88 ? -11.042 -3.789 7.623 1.00 94.31 88 THR A O 1
ATOM 672 N N . PHE A 1 89 ? -11.220 -2.175 9.172 1.00 94.50 89 PHE A N 1
ATOM 673 C CA . PHE A 1 89 ? -9.791 -1.859 9.215 1.00 94.50 89 PHE A CA 1
ATOM 674 C C . PHE A 1 89 ? -8.942 -3.088 9.573 1.00 94.50 89 PHE A C 1
ATOM 676 O O . PHE A 1 89 ? -7.999 -3.398 8.854 1.00 94.50 89 PHE A O 1
ATOM 683 N N . LEU A 1 90 ? -9.317 -3.837 10.616 1.00 92.12 90 LEU A N 1
ATOM 684 C CA . LEU A 1 90 ? -8.630 -5.076 11.008 1.00 92.12 90 LEU A CA 1
ATOM 685 C C . LEU A 1 90 ? -8.610 -6.121 9.884 1.00 92.12 90 LEU A C 1
ATOM 687 O O . LEU A 1 90 ? -7.556 -6.676 9.583 1.00 92.12 90 LEU A O 1
ATOM 691 N N . VAL A 1 91 ? -9.754 -6.373 9.242 1.00 95.19 91 VAL A N 1
ATOM 692 C CA . VAL A 1 91 ? -9.855 -7.323 8.119 1.00 95.19 91 VAL A CA 1
ATOM 693 C C . VAL A 1 91 ? -8.995 -6.864 6.945 1.00 95.19 91 VAL A C 1
ATOM 695 O O . VAL A 1 91 ? -8.252 -7.655 6.366 1.00 95.19 91 VAL A O 1
ATOM 698 N N . MET A 1 92 ? -9.046 -5.575 6.616 1.00 96.00 92 MET A N 1
ATOM 699 C CA . MET A 1 92 ? -8.253 -5.019 5.528 1.00 96.00 92 MET A CA 1
ATOM 700 C C . MET A 1 92 ? -6.750 -5.098 5.805 1.00 96.00 92 MET A C 1
ATOM 702 O O . MET A 1 92 ? -5.996 -5.418 4.886 1.00 96.00 92 MET A O 1
ATOM 706 N N . SER A 1 93 ? -6.315 -4.895 7.051 1.00 93.56 93 SER A N 1
ATOM 707 C CA . SER A 1 93 ? -4.922 -5.100 7.464 1.00 93.56 93 SER A CA 1
ATOM 708 C C . SER A 1 93 ? -4.491 -6.566 7.372 1.00 93.56 93 SER A C 1
ATOM 710 O O . SER A 1 93 ? -3.359 -6.840 6.983 1.00 93.56 93 SER A O 1
ATOM 712 N N . ILE A 1 94 ? -5.377 -7.525 7.660 1.00 94.94 94 ILE A N 1
ATOM 713 C CA . ILE A 1 94 ? -5.080 -8.953 7.460 1.00 94.94 94 ILE A CA 1
ATOM 714 C C . ILE A 1 94 ? -4.868 -9.252 5.970 1.00 94.94 94 ILE A C 1
ATOM 716 O O . ILE A 1 94 ? -3.882 -9.895 5.613 1.00 94.94 94 ILE A O 1
ATOM 720 N N . HIS A 1 95 ? -5.730 -8.739 5.086 1.00 93.88 95 HIS A N 1
ATOM 721 C CA . HIS A 1 95 ? -5.520 -8.865 3.638 1.00 93.88 95 HIS A CA 1
ATOM 722 C C . HIS A 1 95 ? -4.204 -8.221 3.186 1.00 93.88 95 HIS A C 1
ATOM 724 O O . HIS A 1 95 ? -3.507 -8.792 2.349 1.00 93.88 95 HIS A O 1
ATOM 730 N N . ALA A 1 96 ? -3.838 -7.066 3.752 1.00 92.62 96 ALA A N 1
ATOM 731 C CA . ALA A 1 96 ? -2.564 -6.417 3.459 1.00 92.62 96 ALA A CA 1
ATOM 732 C C . ALA A 1 96 ? -1.379 -7.346 3.767 1.00 92.62 96 ALA A C 1
ATOM 734 O O . ALA A 1 96 ? -0.506 -7.517 2.922 1.00 92.62 96 ALA A O 1
ATOM 735 N N . ILE A 1 97 ? -1.389 -8.005 4.927 1.00 93.38 97 ILE A N 1
ATOM 736 C CA . ILE A 1 97 ? -0.313 -8.909 5.362 1.00 93.38 97 ILE A CA 1
ATOM 737 C C . ILE A 1 97 ? -0.254 -10.190 4.520 1.00 93.38 97 ILE A C 1
ATOM 739 O O . ILE A 1 97 ? 0.836 -10.657 4.209 1.00 93.38 97 ILE A O 1
ATOM 743 N N . ILE A 1 98 ? -1.401 -10.778 4.169 1.00 94.12 98 ILE A N 1
ATOM 744 C CA . ILE A 1 98 ? -1.449 -12.100 3.518 1.00 94.12 98 ILE A CA 1
ATOM 745 C C . ILE A 1 98 ? -1.288 -12.008 1.997 1.00 94.12 98 ILE A C 1
ATOM 747 O O . ILE A 1 98 ? -0.751 -12.927 1.387 1.00 94.12 98 ILE A O 1
ATOM 751 N N . ILE A 1 99 ? -1.770 -10.930 1.378 1.00 92.06 99 ILE A N 1
ATOM 752 C CA . ILE A 1 99 ? -1.878 -10.831 -0.083 1.00 92.06 99 ILE A CA 1
ATOM 753 C C . ILE A 1 99 ? -0.920 -9.768 -0.609 1.00 92.06 99 ILE A C 1
ATOM 755 O O . ILE A 1 99 ? -0.014 -10.071 -1.382 1.00 92.06 99 ILE A O 1
ATOM 759 N N . PHE A 1 100 ? -1.100 -8.521 -0.173 1.00 89.25 100 PHE A N 1
ATOM 760 C CA . PHE A 1 100 ? -0.418 -7.383 -0.785 1.00 89.25 100 PHE A CA 1
ATOM 761 C C . PHE A 1 100 ? 1.069 -7.313 -0.420 1.00 89.25 100 PHE A C 1
ATOM 763 O O . PHE A 1 100 ? 1.892 -7.086 -1.299 1.00 89.25 100 PHE A O 1
ATOM 770 N N . VAL A 1 101 ? 1.441 -7.563 0.840 1.00 90.25 101 VAL A N 1
ATOM 771 C CA . VAL A 1 101 ? 2.852 -7.568 1.263 1.00 90.25 101 VAL A CA 1
ATOM 772 C C . VAL A 1 101 ? 3.659 -8.650 0.527 1.00 90.25 101 VAL A C 1
ATOM 774 O O . VAL A 1 101 ? 4.687 -8.303 -0.054 1.00 90.25 101 VAL A O 1
ATOM 777 N N . PRO A 1 102 ? 3.218 -9.924 0.457 1.00 91.12 102 PRO A N 1
ATOM 778 C CA . PRO A 1 102 ? 3.913 -10.932 -0.340 1.00 91.12 102 PRO A CA 1
ATOM 779 C C . PRO A 1 102 ? 3.969 -10.589 -1.828 1.00 91.12 102 PRO A C 1
ATOM 781 O O . PRO A 1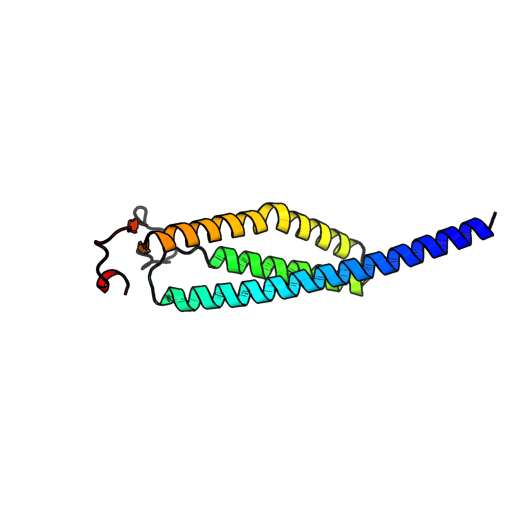 102 ? 5.012 -10.784 -2.442 1.00 91.12 102 PRO A O 1
ATOM 784 N N . ALA A 1 103 ? 2.889 -10.047 -2.402 1.00 87.69 103 ALA A N 1
ATOM 785 C CA . ALA A 1 103 ? 2.868 -9.645 -3.807 1.00 87.69 103 ALA A CA 1
ATOM 786 C C . ALA A 1 103 ? 3.924 -8.572 -4.116 1.00 87.69 103 ALA A C 1
ATOM 788 O O . ALA A 1 103 ? 4.672 -8.732 -5.077 1.00 87.69 103 ALA A O 1
ATOM 789 N N . ILE A 1 104 ? 4.032 -7.535 -3.273 1.00 86.88 104 ILE A N 1
ATOM 790 C CA . ILE A 1 104 ? 5.071 -6.501 -3.398 1.00 86.88 104 ILE A CA 1
ATOM 791 C C . ILE A 1 104 ? 6.455 -7.145 -3.299 1.00 86.88 104 ILE A C 1
ATOM 793 O O . ILE A 1 104 ? 7.267 -6.968 -4.195 1.00 86.88 104 ILE A O 1
ATOM 797 N N . ILE A 1 105 ? 6.716 -7.952 -2.263 1.00 89.25 105 ILE A N 1
ATOM 798 C CA . ILE A 1 105 ? 8.030 -8.590 -2.076 1.00 89.25 105 ILE A CA 1
ATOM 799 C C . ILE A 1 105 ? 8.418 -9.423 -3.300 1.00 89.25 105 ILE A C 1
ATOM 801 O O . ILE A 1 105 ? 9.555 -9.338 -3.755 1.00 89.25 105 ILE A O 1
ATOM 805 N N . ILE A 1 106 ? 7.492 -10.215 -3.842 1.00 87.06 106 ILE A N 1
ATOM 806 C CA . ILE A 1 106 ? 7.744 -11.060 -5.012 1.00 87.06 106 ILE A CA 1
ATOM 807 C C . ILE A 1 106 ? 8.048 -10.198 -6.242 1.00 87.06 106 ILE A C 1
ATOM 809 O O . ILE A 1 106 ? 9.061 -10.428 -6.899 1.00 87.06 106 ILE A O 1
ATOM 813 N N . VAL A 1 107 ? 7.216 -9.195 -6.537 1.00 82.50 107 VAL A N 1
ATOM 814 C CA . VAL A 1 107 ? 7.408 -8.326 -7.710 1.00 82.50 107 VAL A CA 1
ATOM 815 C C . VAL A 1 107 ? 8.699 -7.523 -7.605 1.00 82.50 107 VAL A C 1
ATOM 817 O O . VAL A 1 107 ? 9.492 -7.548 -8.544 1.00 82.50 107 VAL A O 1
ATOM 820 N N . SER A 1 108 ? 8.971 -6.898 -6.459 1.00 82.69 108 SER A N 1
ATOM 821 C CA . SER A 1 108 ? 10.211 -6.148 -6.257 1.00 82.69 108 SER A CA 1
ATOM 822 C C . SER A 1 108 ? 11.446 -7.063 -6.288 1.00 82.69 108 SER A C 1
ATOM 824 O O . SER A 1 108 ? 12.495 -6.658 -6.777 1.00 82.69 108 SER A O 1
ATOM 826 N N . SER A 1 109 ? 11.341 -8.316 -5.822 1.00 83.12 109 SER A N 1
ATOM 827 C CA . SER A 1 109 ? 12.445 -9.289 -5.920 1.00 83.12 109 SER A CA 1
ATOM 828 C C . SER A 1 109 ? 12.748 -9.666 -7.368 1.00 83.12 109 SER A C 1
ATOM 830 O O . SER A 1 109 ? 13.917 -9.763 -7.736 1.00 83.12 109 SER A O 1
ATOM 832 N N . PHE A 1 110 ? 11.714 -9.861 -8.193 1.00 77.25 110 PHE A N 1
ATOM 833 C CA . PHE A 1 110 ? 11.901 -10.087 -9.624 1.00 77.25 110 PHE A CA 1
ATOM 834 C C . PHE A 1 110 ? 12.532 -8.870 -10.299 1.00 77.25 110 PHE A C 1
ATOM 836 O O . PHE A 1 110 ? 13.491 -9.046 -11.045 1.00 77.25 110 PHE A O 1
ATOM 843 N N . ASP A 1 111 ? 12.067 -7.656 -9.995 1.00 74.56 111 ASP A N 1
ATOM 844 C CA . ASP A 1 111 ? 12.635 -6.431 -10.573 1.00 74.56 111 ASP A CA 1
ATOM 845 C C . ASP A 1 111 ? 14.126 -6.279 -10.231 1.00 74.56 111 ASP A C 1
ATOM 847 O O . ASP A 1 111 ? 14.949 -6.079 -11.121 1.00 74.56 111 ASP A O 1
ATOM 851 N N . ILE A 1 112 ? 14.512 -6.496 -8.967 1.00 76.25 112 ILE A N 1
ATOM 852 C CA . ILE A 1 112 ? 15.925 -6.463 -8.549 1.00 76.25 112 ILE A CA 1
ATOM 853 C C . ILE A 1 112 ? 16.741 -7.544 -9.265 1.00 76.25 112 ILE A C 1
ATOM 855 O O . ILE A 1 112 ? 17.843 -7.267 -9.740 1.00 76.25 112 ILE A O 1
ATOM 859 N N . HIS A 1 113 ? 16.222 -8.772 -9.336 1.00 72.88 113 HIS A N 1
ATOM 860 C CA . HIS A 1 113 ? 16.937 -9.890 -9.943 1.00 72.88 113 HIS A CA 1
ATOM 861 C C . HIS A 1 113 ? 17.189 -9.659 -11.437 1.00 72.88 113 HIS A C 1
ATOM 863 O O . HIS A 1 113 ? 18.312 -9.833 -11.904 1.00 72.88 113 HIS A O 1
ATOM 869 N N . PHE A 1 114 ? 16.178 -9.210 -12.183 1.00 68.50 114 PHE A N 1
ATOM 870 C CA . PHE A 1 114 ? 16.327 -8.923 -13.610 1.00 68.50 114 PHE A CA 1
ATOM 871 C C . PHE A 1 114 ? 17.172 -7.672 -13.865 1.00 68.50 114 PHE A C 1
ATOM 873 O O . PHE A 1 114 ? 17.991 -7.679 -14.783 1.00 68.50 114 PHE A O 1
ATOM 880 N N . TYR A 1 115 ? 17.068 -6.645 -13.017 1.00 66.44 115 TYR A N 1
ATOM 881 C CA . TYR A 1 115 ? 17.907 -5.452 -13.120 1.00 66.44 115 TYR A CA 1
ATOM 882 C C . TYR A 1 115 ? 19.400 -5.767 -12.940 1.00 66.44 115 TYR A C 1
ATOM 884 O O . TYR A 1 115 ? 20.230 -5.270 -13.695 1.00 66.44 115 TYR A O 1
ATOM 892 N N . GLN A 1 116 ? 19.760 -6.629 -11.981 1.00 64.94 116 GLN A N 1
ATOM 893 C CA . GLN A 1 116 ? 21.158 -7.030 -11.752 1.00 64.94 116 GLN A CA 1
ATOM 894 C C . GLN A 1 116 ? 21.770 -7.827 -12.909 1.00 64.94 116 GLN A C 1
ATOM 896 O O . GLN A 1 116 ? 22.987 -7.818 -13.072 1.00 64.94 116 GLN A O 1
ATOM 901 N N . HIS A 1 117 ? 20.945 -8.515 -13.695 1.00 63.84 117 HIS A N 1
ATOM 902 C CA . HIS A 1 117 ? 21.387 -9.321 -14.830 1.00 63.84 117 HIS A CA 1
ATOM 903 C C . HIS A 1 117 ? 21.294 -8.582 -16.175 1.00 63.84 117 HIS A C 1
ATOM 905 O O . HIS A 1 117 ? 21.409 -9.227 -17.217 1.00 63.84 117 HIS A O 1
ATOM 911 N N . GLU A 1 118 ? 21.081 -7.256 -16.156 1.00 63.12 118 GLU A N 1
ATOM 912 C CA . GLU A 1 118 ? 20.812 -6.440 -17.352 1.00 63.12 118 GLU A CA 1
ATOM 913 C C . GLU A 1 118 ? 19.757 -7.092 -18.255 1.00 63.12 118 GLU A C 1
ATOM 915 O O . GLU A 1 118 ? 19.888 -7.151 -19.479 1.00 63.12 118 GLU A O 1
ATOM 920 N N . CYS A 1 119 ? 18.728 -7.656 -17.624 1.00 59.50 119 CYS A N 1
ATOM 921 C CA . CYS A 1 119 ? 17.630 -8.295 -18.315 1.00 59.50 119 CYS A CA 1
ATOM 922 C C . CYS A 1 119 ? 16.520 -7.275 -18.553 1.00 59.50 119 CYS A C 1
ATOM 924 O O . CYS A 1 119 ? 15.971 -6.707 -17.608 1.00 59.50 119 CYS A O 1
ATOM 926 N N . TRP A 1 120 ? 16.141 -7.098 -19.812 1.00 58.53 120 TRP A N 1
ATOM 927 C CA . TRP A 1 120 ? 15.047 -6.228 -20.235 1.00 58.53 120 TRP A CA 1
ATOM 928 C C . TRP A 1 120 ? 13.942 -7.091 -20.806 1.00 58.53 120 TRP A C 1
ATOM 930 O O . TRP A 1 120 ? 14.170 -8.162 -21.367 1.00 58.53 120 TRP A O 1
ATOM 940 N N . GLY A 1 121 ? 12.721 -6.624 -20.633 1.00 56.56 121 GLY A N 1
ATOM 941 C CA . GLY A 1 121 ? 11.565 -7.310 -21.148 1.00 56.56 121 GLY A CA 1
ATOM 942 C C . GLY A 1 121 ? 10.991 -6.530 -22.307 1.00 56.56 121 GLY A C 1
ATOM 943 O O . GLY A 1 121 ? 10.341 -5.514 -22.076 1.00 56.56 121 GLY A O 1
ATOM 944 N N . GLU A 1 122 ? 11.211 -7.007 -23.528 1.00 54.72 122 GLU A N 1
ATOM 945 C CA . GLU A 1 122 ? 10.550 -6.446 -24.697 1.00 54.72 122 GLU A CA 1
ATOM 946 C C . GLU A 1 122 ? 9.232 -7.194 -24.880 1.00 54.72 122 GLU A C 1
ATOM 948 O O . GLU A 1 122 ? 9.173 -8.392 -25.178 1.00 54.72 122 GLU A O 1
ATOM 953 N N . CYS A 1 123 ? 8.152 -6.482 -24.605 1.00 55.31 123 CYS A N 1
ATOM 954 C CA . CYS A 1 123 ? 6.812 -6.930 -24.910 1.00 55.31 123 CYS A CA 1
ATOM 955 C C . CYS A 1 123 ? 6.269 -5.961 -25.947 1.00 55.31 123 CYS A C 1
ATOM 957 O O . CYS A 1 123 ? 6.127 -4.769 -25.675 1.00 55.31 123 CYS A O 1
ATOM 959 N N . ASP A 1 124 ? 5.956 -6.482 -27.127 1.00 50.19 124 ASP A N 1
ATOM 960 C CA . ASP A 1 124 ? 5.325 -5.715 -28.192 1.00 50.19 124 ASP A CA 1
ATOM 961 C C . ASP A 1 124 ? 3.863 -5.415 -27.802 1.00 50.19 124 ASP A C 1
ATOM 963 O O . ASP A 1 124 ? 2.920 -6.136 -28.140 1.00 50.19 124 ASP A O 1
ATOM 967 N N . TRP A 1 125 ? 3.685 -4.383 -26.972 1.00 52.06 125 TRP A N 1
ATOM 968 C CA . TRP A 1 125 ? 2.396 -3.915 -26.459 1.00 52.06 125 TRP A CA 1
ATOM 969 C C . TRP A 1 125 ? 1.711 -2.931 -27.409 1.00 52.06 125 TRP A C 1
ATOM 971 O O . TRP A 1 125 ? 0.758 -2.263 -27.004 1.00 52.06 125 TRP A O 1
ATOM 981 N N . HIS A 1 126 ? 2.143 -2.844 -28.675 1.00 43.97 126 HIS A N 1
ATOM 982 C CA . HIS A 1 126 ? 1.624 -1.874 -29.647 1.00 43.97 126 HIS A CA 1
ATOM 983 C C . HIS A 1 126 ? 0.105 -1.947 -29.885 1.00 43.97 126 HIS A C 1
ATOM 985 O O . HIS A 1 126 ? -0.465 -1.086 -30.555 1.00 43.97 126 HIS A O 1
ATOM 991 N N . LEU A 1 127 ? -0.574 -2.936 -29.302 1.00 37.84 127 LEU A N 1
ATOM 992 C CA . LEU A 1 127 ? -2.017 -3.050 -29.231 1.00 37.84 127 LEU A CA 1
ATOM 993 C C . LEU A 1 127 ? -2.457 -3.482 -27.816 1.00 37.84 127 LEU A C 1
ATOM 995 O O . LEU A 1 127 ? -2.907 -4.610 -27.630 1.00 37.84 127 LEU A O 1
ATOM 999 N N . LEU A 1 128 ? -2.527 -2.551 -26.855 1.00 42.28 128 LEU A N 1
ATOM 1000 C CA . LEU A 1 128 ? -3.578 -2.578 -25.808 1.00 42.28 128 LEU A CA 1
ATOM 1001 C C . LEU A 1 128 ? -4.985 -2.339 -26.420 1.00 42.28 128 LEU A C 1
ATOM 1003 O O . LEU A 1 128 ? -5.868 -1.722 -25.827 1.00 42.28 128 LEU A O 1
ATOM 1007 N N . ALA A 1 129 ? -5.205 -2.833 -27.640 1.00 46.22 129 ALA A N 1
ATOM 1008 C CA . ALA A 1 129 ? -6.522 -3.021 -28.203 1.00 46.22 129 ALA A CA 1
ATOM 1009 C C . ALA A 1 129 ? -7.218 -4.147 -27.428 1.00 46.22 129 ALA A C 1
ATOM 1011 O O . ALA A 1 129 ? -6.587 -5.058 -26.896 1.00 46.22 129 ALA A O 1
ATOM 1012 N N . THR A 1 130 ? -8.541 -4.085 -27.392 1.00 48.38 130 THR A N 1
ATOM 1013 C CA . THR A 1 130 ? -9.490 -4.906 -26.623 1.00 48.38 130 THR A CA 1
ATOM 1014 C C . THR A 1 130 ? -9.463 -6.424 -26.890 1.00 48.38 130 THR A C 1
ATOM 1016 O O . THR A 1 130 ? -10.361 -7.145 -26.458 1.00 48.38 130 THR A O 1
ATOM 1019 N N . SER A 1 131 ? -8.435 -6.943 -27.560 1.00 46.34 131 SER A N 1
ATOM 1020 C CA . SER A 1 131 ? -8.195 -8.366 -27.780 1.00 46.34 131 SER A CA 1
ATOM 1021 C C . SER A 1 131 ? -6.693 -8.653 -27.777 1.00 46.34 131 SER A C 1
ATOM 1023 O O . SER A 1 131 ? -5.988 -8.212 -28.686 1.00 46.34 131 SER A O 1
ATOM 1025 N N . LEU A 1 132 ? -6.213 -9.431 -26.798 1.00 43.66 132 LEU A N 1
ATOM 1026 C CA . LEU A 1 132 ? -4.843 -9.950 -26.812 1.00 43.66 132 LEU A CA 1
ATOM 1027 C C . LEU A 1 132 ? -4.613 -10.750 -28.112 1.00 43.66 132 LEU A C 1
ATOM 1029 O O . LEU A 1 132 ? -5.368 -11.694 -28.381 1.00 43.66 132 LEU A O 1
ATOM 1033 N N . PRO A 1 133 ? -3.577 -10.442 -28.912 1.00 41.94 133 PRO A N 1
ATOM 1034 C CA . PRO A 1 133 ? -3.173 -11.315 -30.002 1.00 41.94 133 PRO A CA 1
ATOM 1035 C C . PRO A 1 133 ? -2.709 -12.646 -29.402 1.00 41.94 133 PRO A C 1
ATOM 1037 O O . PRO A 1 133 ? -1.947 -12.662 -28.439 1.00 41.94 133 PRO A O 1
ATOM 1040 N N . ARG A 1 134 ? -3.103 -13.782 -29.993 1.00 49.47 134 ARG A N 1
ATOM 1041 C CA . ARG A 1 134 ? -2.706 -15.135 -29.535 1.00 49.47 134 ARG A CA 1
ATOM 1042 C C . ARG A 1 134 ? -1.181 -15.377 -29.480 1.00 49.47 134 ARG A C 1
ATOM 1044 O O . ARG A 1 134 ? -0.770 -16.415 -28.979 1.00 49.47 134 ARG A O 1
ATOM 1051 N N . ASN A 1 135 ? -0.372 -14.439 -29.984 1.00 46.12 135 ASN A N 1
ATOM 1052 C CA . ASN A 1 135 ? 1.076 -14.543 -30.164 1.00 46.12 135 ASN A CA 1
ATOM 1053 C C . ASN A 1 135 ? 1.856 -13.336 -29.593 1.00 46.12 135 ASN A C 1
ATOM 1055 O O . ASN A 1 135 ? 2.891 -12.979 -30.151 1.00 46.12 135 ASN A O 1
ATOM 1059 N N . SER A 1 136 ? 1.396 -12.683 -28.519 1.00 47.00 136 SER A N 1
ATOM 1060 C CA . SER A 1 136 ? 2.216 -11.674 -27.826 1.00 47.00 136 SER A CA 1
ATOM 1061 C C . SER A 1 136 ? 3.435 -12.352 -27.186 1.00 47.00 136 SER A C 1
ATOM 1063 O O . SER A 1 136 ? 3.310 -13.048 -26.175 1.00 47.00 136 SER A O 1
ATOM 1065 N N . ARG A 1 137 ? 4.614 -12.203 -27.797 1.00 51.72 137 ARG A N 1
ATOM 1066 C CA . ARG A 1 137 ? 5.877 -12.707 -27.248 1.00 51.72 137 ARG A CA 1
ATOM 1067 C C . ARG A 1 137 ? 6.458 -11.635 -26.336 1.00 51.72 137 ARG A C 1
ATOM 1069 O O . ARG A 1 137 ? 7.146 -10.743 -26.803 1.00 51.72 137 ARG A O 1
ATOM 1076 N N . CYS A 1 138 ? 6.162 -11.722 -25.045 1.00 55.97 138 CYS A N 1
ATOM 1077 C CA . CYS A 1 138 ? 7.003 -11.069 -24.051 1.00 55.97 138 CYS A CA 1
ATOM 1078 C C . CYS A 1 138 ? 8.295 -11.875 -23.953 1.00 55.97 138 CYS A C 1
ATOM 1080 O O . CYS A 1 138 ? 8.267 -13.022 -23.497 1.00 55.97 138 CYS A O 1
ATOM 1082 N N . GLN A 1 139 ? 9.400 -11.311 -24.431 1.00 56.28 139 GLN A N 1
ATOM 1083 C CA . GLN A 1 139 ? 10.704 -11.957 -24.371 1.00 56.28 139 GLN A CA 1
ATOM 1084 C C . GLN A 1 139 ? 11.582 -11.234 -23.355 1.00 56.28 139 GLN A C 1
ATOM 1086 O O . GLN A 1 139 ? 11.757 -10.020 -23.409 1.00 56.28 139 GLN A O 1
ATOM 1091 N N . ILE A 1 140 ? 12.130 -12.003 -22.414 1.00 61.72 140 ILE A N 1
ATOM 1092 C CA . ILE A 1 140 ? 13.153 -11.518 -21.489 1.00 61.72 140 ILE A CA 1
ATOM 1093 C C . ILE A 1 140 ? 14.493 -11.654 -22.214 1.00 61.72 140 ILE A C 1
ATOM 1095 O O . ILE A 1 140 ? 14.905 -12.765 -22.555 1.00 61.72 140 ILE A O 1
ATOM 1099 N N . MET A 1 141 ? 15.142 -10.530 -22.493 1.00 61.41 141 MET A N 1
ATOM 1100 C CA . MET A 1 141 ? 16.454 -10.453 -23.130 1.00 61.41 141 MET A CA 1
ATOM 1101 C C . MET A 1 141 ? 17.504 -10.132 -22.072 1.00 61.41 141 MET A C 1
ATOM 1103 O O . MET A 1 141 ? 17.409 -9.096 -21.427 1.00 61.41 141 MET A O 1
ATOM 1107 N N . CYS A 1 142 ? 18.485 -11.019 -21.891 1.00 61.44 142 CYS A N 1
ATOM 1108 C CA . 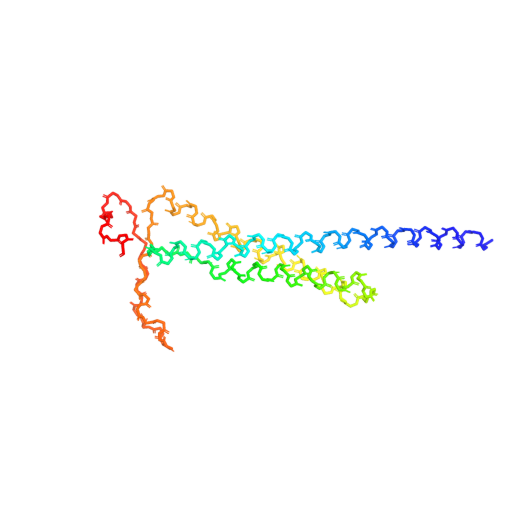CYS A 1 142 ? 19.560 -10.899 -20.901 1.00 61.44 142 CYS A CA 1
ATOM 1109 C C . CYS A 1 142 ? 20.932 -11.077 -21.576 1.00 61.44 142 CYS A C 1
ATOM 1111 O O . CYS A 1 142 ? 21.082 -11.997 -22.385 1.00 61.44 142 CYS A O 1
ATOM 1113 N N . GLY A 1 143 ? 21.938 -10.281 -21.191 1.00 56.84 143 GLY A N 1
ATOM 1114 C CA . GLY A 1 143 ? 23.356 -10.476 -21.551 1.00 56.84 143 GLY A CA 1
ATOM 1115 C C . GLY A 1 143 ? 23.980 -9.412 -22.473 1.00 56.84 143 GLY A C 1
ATOM 1116 O O . GLY A 1 143 ? 23.279 -8.566 -23.022 1.00 56.84 143 GLY A O 1
ATOM 1117 N N . ASP A 1 144 ? 25.305 -9.506 -22.677 1.00 51.06 144 ASP A N 1
ATOM 1118 C CA . ASP A 1 144 ? 26.201 -8.547 -23.376 1.00 51.06 144 ASP A CA 1
ATOM 1119 C C . ASP A 1 144 ? 25.859 -8.240 -24.857 1.00 51.06 144 ASP A C 1
ATOM 1121 O O . ASP A 1 144 ? 26.571 -7.494 -25.528 1.00 51.06 144 ASP A O 1
ATOM 1125 N N . HIS A 1 145 ? 24.791 -8.830 -25.398 1.00 48.84 145 HIS A N 1
ATOM 1126 C CA . HIS A 1 145 ? 24.344 -8.668 -26.787 1.00 48.84 145 HIS A CA 1
ATOM 1127 C C . HIS A 1 145 ? 23.092 -7.791 -26.940 1.00 48.84 145 HIS A C 1
ATOM 1129 O O . HIS A 1 145 ? 22.535 -7.709 -28.035 1.00 48.84 145 HIS A O 1
ATOM 1135 N N . VAL A 1 146 ? 22.640 -7.131 -25.870 1.00 53.44 146 VAL A N 1
ATOM 1136 C CA . VAL A 1 146 ? 21.585 -6.115 -25.959 1.00 53.44 146 VAL A CA 1
ATOM 1137 C C . VAL A 1 146 ? 22.229 -4.775 -26.321 1.00 53.44 146 VAL A C 1
ATOM 1139 O O . VAL A 1 146 ? 22.691 -4.045 -25.447 1.00 53.44 146 VAL A O 1
ATOM 1142 N N . ASP A 1 147 ? 22.291 -4.473 -27.622 1.00 52.38 147 ASP A N 1
ATOM 1143 C CA . ASP A 1 147 ? 22.727 -3.164 -28.128 1.00 52.38 147 ASP A CA 1
ATOM 1144 C C . ASP A 1 147 ? 21.875 -2.040 -27.513 1.00 52.38 147 ASP A C 1
ATOM 1146 O O . ASP A 1 147 ? 20.652 -2.165 -27.417 1.00 52.38 147 ASP A O 1
ATOM 1150 N N . ASP A 1 148 ? 22.489 -0.901 -27.172 1.00 53.88 148 ASP A N 1
ATOM 1151 C CA . ASP A 1 148 ? 21.791 0.281 -26.628 1.00 53.88 148 ASP A CA 1
ATOM 1152 C C . ASP A 1 148 ? 20.647 0.776 -27.539 1.00 53.88 148 ASP A C 1
ATOM 1154 O O . ASP A 1 148 ? 19.695 1.394 -27.067 1.00 53.88 148 ASP A O 1
ATOM 1158 N N . ASN A 1 149 ? 20.687 0.444 -28.834 1.00 51.62 149 ASN A N 1
ATOM 1159 C CA . ASN A 1 149 ? 19.618 0.729 -29.794 1.00 51.62 149 ASN A CA 1
ATOM 1160 C C . ASN A 1 149 ? 18.332 -0.091 -29.567 1.00 51.62 149 ASN A C 1
ATOM 1162 O O . ASN A 1 149 ? 17.298 0.276 -30.113 1.00 51.62 149 ASN A O 1
ATOM 1166 N N . MET A 1 150 ? 18.382 -1.183 -28.795 1.00 49.53 150 MET A N 1
ATOM 1167 C CA . MET A 1 150 ? 17.210 -1.977 -28.385 1.00 49.53 150 MET A CA 1
ATOM 1168 C C . MET A 1 150 ? 16.646 -1.543 -27.020 1.00 49.53 150 MET A C 1
ATOM 1170 O O . MET A 1 150 ? 15.623 -2.063 -26.584 1.00 49.53 150 MET A O 1
ATOM 1174 N N . ARG A 1 151 ? 17.309 -0.606 -26.321 1.00 44.19 151 ARG A N 1
ATOM 1175 C CA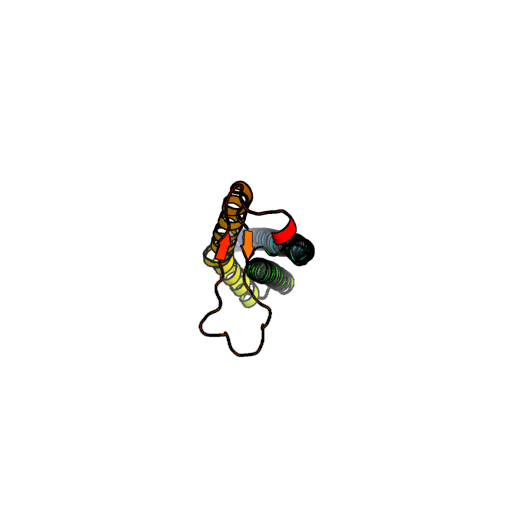 . ARG A 1 151 ? 16.849 -0.037 -25.038 1.00 44.19 151 ARG A CA 1
ATOM 1176 C C . ARG A 1 151 ? 15.944 1.197 -25.211 1.00 44.19 151 ARG A C 1
ATOM 1178 O O . ARG A 1 151 ? 15.439 1.694 -24.204 1.00 44.19 151 ARG A O 1
ATOM 1185 N N . VAL A 1 152 ? 15.774 1.695 -26.445 1.00 41.19 152 VAL A N 1
ATOM 1186 C CA . VAL A 1 152 ? 15.004 2.908 -26.809 1.00 41.19 152 VAL A CA 1
ATOM 1187 C C . VAL A 1 152 ? 13.602 2.556 -27.287 1.00 41.19 152 VAL A C 1
ATOM 1189 O O . VAL A 1 152 ? 13.484 1.647 -28.134 1.00 41.19 152 VAL A O 1
#

Organism: NCBI:txid53326

pLDDT: mean 75.29, std 17.76, range [37.84, 97.12]